Protein AF-C5LQ11-F1 (afdb_monomer_lite)

pLDDT: mean 76.06, std 14.09, range [38.78, 96.0]

Sequence (181 aa):
MYEGEVDLGYGNRLELDELEIDKQKWMEPVTEEEDVARQEDETFEGRRFDFEGKERYGSDGEGKYDPVLYHHGEEPGKPGYTVQELLVLSDSNNAGQRQLAIRTLGNIIANDADVSGLWIRHRQVHVRFAVSVSHANINVRHAAIASLEQLLVRFPGFSKDLADIPEFLISLENVVKQEMV

Secondary structure (DSSP, 8-state):
--PPEEE-STT-EEE--HHHHHHHHTTSPPPHHHHHHS----SGGG-EE-TTS-EE-SS-SSS---GGGB-SSS-TTSBSEEHHHHHHHTT-S-HHHHHHHHHHHHHHHHH-HHHHHHHTT-HHHHHHHHHHHT-SSHHHHHHHHHHHHHHHHH-TTHHHHHHT-HHHHHHHHHHHHHHT-

Structure (mmCIF, N/CA/C/O backbone):
data_AF-C5LQ11-F1
#
_entry.id   AF-C5LQ11-F1
#
loop_
_atom_site.group_PDB
_atom_site.id
_atom_site.type_symbol
_atom_site.label_atom_id
_atom_site.label_alt_id
_atom_site.label_comp_id
_atom_site.label_asym_id
_atom_site.label_entity_id
_atom_site.label_seq_id
_atom_site.pdbx_PDB_ins_code
_atom_site.Cartn_x
_atom_site.Cartn_y
_atom_site.Cartn_z
_atom_site.occupancy
_atom_site.B_iso_or_equiv
_atom_site.auth_seq_id
_atom_site.auth_comp_id
_atom_site.auth_asym_id
_atom_site.auth_atom_id
_atom_site.pdbx_PDB_model_num
ATOM 1 N N . MET A 1 1 ? -20.324 -38.128 10.244 1.00 38.78 1 MET A N 1
ATOM 2 C CA . MET A 1 1 ? -20.510 -38.165 8.785 1.00 38.78 1 MET A CA 1
ATOM 3 C C . MET A 1 1 ? -21.714 -37.299 8.501 1.00 38.78 1 MET A C 1
ATOM 5 O O . MET A 1 1 ? -22.800 -37.660 8.936 1.00 38.78 1 MET A O 1
ATOM 9 N N . TYR A 1 2 ? -21.488 -36.104 7.964 1.00 39.25 2 TYR A N 1
ATOM 10 C CA . TYR A 1 2 ? -22.554 -35.183 7.574 1.00 39.25 2 TYR A CA 1
ATOM 11 C C . TYR A 1 2 ? -22.690 -35.289 6.056 1.00 39.25 2 TYR A C 1
ATOM 13 O O . TYR A 1 2 ? -21.818 -34.825 5.334 1.00 39.25 2 TYR A O 1
ATOM 21 N N . GLU A 1 3 ? -23.745 -35.956 5.595 1.00 44.06 3 GLU A N 1
ATOM 22 C CA . GLU A 1 3 ? -24.108 -36.034 4.179 1.00 44.06 3 GLU A CA 1
ATOM 23 C C . GLU A 1 3 ? -25.141 -34.937 3.900 1.00 44.06 3 GLU A C 1
ATOM 25 O O . GLU A 1 3 ? -26.212 -34.914 4.510 1.00 44.06 3 GLU A O 1
ATOM 30 N N . GLY A 1 4 ? -24.795 -33.988 3.030 1.00 53.44 4 GLY A N 1
ATOM 31 C CA . GLY A 1 4 ? -25.729 -33.003 2.491 1.00 53.44 4 GLY A CA 1
ATOM 32 C C . GLY A 1 4 ? -26.230 -33.475 1.129 1.00 53.44 4 GLY A C 1
ATOM 33 O O . GLY A 1 4 ? -25.434 -33.644 0.209 1.00 53.44 4 GLY A O 1
ATOM 34 N N . GLU A 1 5 ? -27.537 -33.700 0.995 1.00 54.00 5 GLU A N 1
ATOM 35 C CA . GLU A 1 5 ? -28.168 -34.072 -0.275 1.00 54.00 5 GLU A CA 1
ATOM 36 C C . GLU A 1 5 ? -28.761 -32.841 -0.959 1.00 54.00 5 GLU A C 1
ATOM 38 O O . GLU A 1 5 ? -29.551 -32.113 -0.356 1.00 54.00 5 GLU A O 1
ATOM 43 N N . VAL A 1 6 ? -28.439 -32.643 -2.240 1.00 57.16 6 VAL A N 1
ATOM 44 C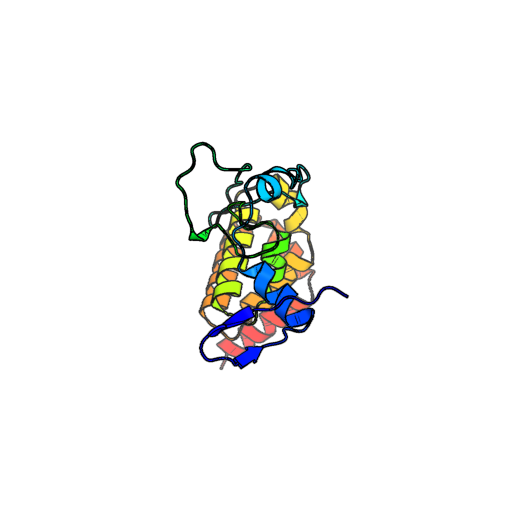 CA . VAL A 1 6 ? -29.081 -31.617 -3.073 1.00 57.16 6 VAL A CA 1
ATOM 45 C C . VAL A 1 6 ? -29.875 -32.311 -4.175 1.00 57.16 6 VAL A C 1
ATOM 47 O O . VAL A 1 6 ? -29.315 -33.022 -5.012 1.00 57.16 6 VAL A O 1
ATOM 50 N N . ASP A 1 7 ? -31.197 -32.128 -4.161 1.00 55.34 7 ASP A N 1
ATOM 51 C CA . ASP A 1 7 ? -32.082 -32.609 -5.224 1.00 55.34 7 ASP A CA 1
ATOM 52 C C . ASP A 1 7 ? -32.029 -31.640 -6.410 1.00 55.34 7 ASP A C 1
ATOM 54 O O . ASP A 1 7 ? -32.491 -30.501 -6.333 1.00 55.34 7 ASP A O 1
ATOM 58 N N . LEU A 1 8 ? -31.445 -32.099 -7.515 1.00 57.53 8 LEU A N 1
ATOM 59 C CA . LEU A 1 8 ? -31.312 -31.321 -8.747 1.00 57.53 8 LEU A CA 1
ATOM 60 C C . LEU A 1 8 ? -32.535 -31.458 -9.669 1.00 57.53 8 LEU A C 1
ATOM 62 O O . LEU A 1 8 ? -32.556 -30.886 -10.762 1.00 57.53 8 LEU A O 1
ATOM 66 N N . GLY A 1 9 ? -33.558 -32.208 -9.245 1.00 53.16 9 GLY A N 1
ATOM 67 C CA . GLY A 1 9 ? -34.690 -32.581 -10.080 1.00 53.16 9 GLY A CA 1
ATOM 68 C C . GLY A 1 9 ? -34.323 -33.626 -11.142 1.00 53.16 9 GLY A C 1
ATOM 69 O O . GLY A 1 9 ? -33.163 -33.847 -11.483 1.00 53.16 9 GLY A O 1
ATOM 70 N N . TYR A 1 10 ? -35.346 -34.295 -11.685 1.00 51.62 10 TYR A N 1
ATOM 71 C CA . TYR A 1 10 ? -35.231 -35.402 -12.657 1.00 51.62 10 TYR A CA 1
ATOM 72 C C . TYR A 1 10 ? -34.575 -36.693 -12.132 1.00 51.62 10 TYR A C 1
ATOM 74 O O . TYR A 1 10 ? -34.072 -37.493 -12.919 1.00 51.62 10 TYR A O 1
ATOM 82 N N . GLY A 1 11 ? -34.614 -36.942 -10.819 1.00 56.03 11 GLY A N 1
ATOM 83 C CA . GLY A 1 11 ? -34.200 -38.226 -10.236 1.00 56.03 11 GLY A CA 1
ATOM 84 C C . GLY A 1 11 ? -32.689 -38.477 -10.222 1.00 56.03 11 GLY A C 1
ATOM 85 O O . GLY A 1 11 ? -32.274 -39.598 -9.940 1.00 56.03 11 GLY A O 1
ATOM 86 N N . ASN A 1 12 ? -31.874 -37.456 -10.501 1.00 49.75 12 ASN A N 1
ATOM 87 C CA . ASN A 1 12 ? -30.428 -37.503 -10.312 1.00 49.75 12 ASN A CA 1
ATOM 88 C C . ASN A 1 12 ? -30.060 -36.823 -8.993 1.00 49.75 12 ASN A C 1
ATOM 90 O O . ASN A 1 12 ? -30.407 -35.665 -8.766 1.00 49.75 12 ASN A O 1
ATOM 94 N N . ARG A 1 13 ? -29.340 -37.555 -8.140 1.00 55.88 13 ARG A N 1
ATOM 95 C CA . ARG A 1 13 ? -28.861 -37.089 -6.838 1.00 55.88 13 ARG A CA 1
ATOM 96 C C . ARG A 1 13 ? -27.355 -36.872 -6.921 1.00 55.88 13 ARG A C 1
ATOM 98 O O . ARG A 1 13 ? -26.643 -37.777 -7.354 1.00 55.88 13 ARG A O 1
ATOM 105 N N . LEU A 1 14 ? -26.891 -35.682 -6.549 1.00 62.84 14 LEU A N 1
ATOM 106 C CA . LEU A 1 14 ? -25.467 -35.393 -6.411 1.00 62.84 14 LEU A CA 1
ATOM 107 C C . LEU A 1 14 ? -25.109 -35.511 -4.928 1.00 62.84 14 LEU A C 1
ATOM 109 O O . LEU A 1 14 ? -25.656 -34.789 -4.096 1.00 62.84 14 LEU A O 1
ATOM 113 N N . GLU A 1 15 ? -24.235 -36.459 -4.608 1.00 69.75 15 GLU A N 1
ATOM 114 C CA . GLU A 1 15 ? -23.596 -36.530 -3.297 1.00 69.75 15 GLU A CA 1
ATOM 115 C C . GLU A 1 15 ? -22.443 -35.530 -3.298 1.00 69.75 15 GLU A C 1
ATOM 117 O O . GLU A 1 15 ? -21.497 -35.672 -4.073 1.00 69.75 15 GLU A O 1
ATOM 122 N N . LEU A 1 16 ? -22.565 -34.492 -2.473 1.00 69.88 16 LEU A N 1
ATOM 123 C CA . LEU A 1 16 ? -21.507 -33.511 -2.280 1.00 69.88 16 LEU A CA 1
ATOM 124 C C . LEU A 1 16 ? -20.529 -34.052 -1.243 1.00 69.88 16 LEU A C 1
ATOM 126 O O . LEU A 1 16 ? -20.938 -34.492 -0.166 1.00 69.88 16 LEU A O 1
ATOM 130 N N . ASP A 1 17 ? -19.238 -34.000 -1.553 1.00 78.94 17 ASP A N 1
ATOM 131 C CA . ASP A 1 17 ? -18.215 -34.287 -0.554 1.00 78.94 17 ASP A CA 1
ATOM 132 C C . ASP A 1 17 ? -18.084 -33.129 0.456 1.00 78.94 17 ASP A C 1
ATOM 134 O O . ASP A 1 17 ? -18.617 -32.032 0.266 1.00 78.94 17 ASP A O 1
ATOM 138 N N . GLU A 1 18 ? -17.374 -33.367 1.564 1.00 72.75 18 GLU A N 1
ATOM 139 C CA . GLU A 1 18 ? -17.183 -32.353 2.613 1.00 72.75 18 GLU A CA 1
ATOM 140 C C . GLU A 1 18 ? -16.563 -31.053 2.067 1.00 72.75 18 GLU A C 1
ATOM 142 O O . GLU A 1 18 ? -16.874 -29.972 2.558 1.00 72.75 18 GLU A O 1
ATOM 147 N N . LEU A 1 19 ? -15.740 -31.145 1.019 1.00 71.94 19 LEU A N 1
ATOM 148 C CA . LEU A 1 19 ? -15.079 -30.018 0.362 1.00 71.94 19 LEU A CA 1
ATOM 149 C C . LEU A 1 19 ? -16.062 -29.188 -0.477 1.00 71.94 19 LEU A C 1
ATOM 151 O O . LEU A 1 19 ? -15.960 -27.962 -0.509 1.00 71.94 19 LEU A O 1
ATOM 155 N N . GLU A 1 20 ? -17.005 -29.825 -1.168 1.00 72.44 20 GLU A N 1
ATOM 156 C CA . GLU A 1 20 ? -18.069 -29.153 -1.916 1.00 72.44 20 GLU A CA 1
ATOM 157 C C . GLU A 1 20 ? -19.114 -28.522 -0.997 1.00 72.44 20 GLU A C 1
ATOM 159 O O . GLU A 1 20 ? -19.574 -27.415 -1.279 1.00 72.44 20 GLU A O 1
ATOM 164 N N . ILE A 1 21 ? -19.423 -29.163 0.133 1.00 76.75 21 ILE A N 1
ATOM 165 C CA . ILE A 1 21 ? -20.283 -28.585 1.173 1.00 76.75 21 ILE A CA 1
ATOM 166 C C . ILE A 1 21 ? -19.629 -27.331 1.766 1.00 76.75 21 ILE A C 1
ATOM 168 O O . ILE A 1 21 ? -20.292 -26.307 1.930 1.00 76.75 21 ILE A O 1
ATOM 172 N N . ASP A 1 22 ? -18.325 -27.366 2.043 1.00 72.19 22 ASP A N 1
ATOM 173 C CA . ASP A 1 22 ? -17.620 -26.208 2.602 1.00 72.19 22 ASP A CA 1
ATOM 174 C C . ASP A 1 22 ? -17.547 -25.035 1.611 1.00 72.19 22 ASP A C 1
ATOM 176 O O . ASP A 1 22 ? -17.751 -23.881 1.987 1.00 72.19 22 ASP A O 1
ATOM 180 N N . LYS A 1 23 ? -17.375 -25.322 0.313 1.00 72.94 23 LYS A N 1
ATOM 181 C CA . LYS A 1 23 ? -17.482 -24.309 -0.752 1.00 72.94 23 LYS A CA 1
ATOM 182 C C . LYS A 1 23 ? -18.883 -23.701 -0.854 1.00 72.94 23 LYS A C 1
ATOM 184 O O . LYS A 1 23 ? -18.995 -22.534 -1.215 1.00 72.94 23 LYS A O 1
ATOM 189 N N . GLN A 1 24 ? -19.945 -24.463 -0.578 1.00 72.12 24 GLN A N 1
ATOM 190 C CA . GLN A 1 24 ? -21.312 -23.932 -0.603 1.00 72.12 24 GLN A CA 1
ATOM 191 C C . GLN A 1 24 ? -21.592 -22.987 0.559 1.00 72.12 24 GLN A C 1
ATOM 193 O O . GLN A 1 24 ? -22.219 -21.954 0.340 1.00 72.12 24 GLN A O 1
ATOM 198 N N . LYS A 1 25 ? -21.064 -23.278 1.751 1.00 68.62 25 LYS A N 1
ATOM 199 C CA . LYS A 1 25 ? -21.181 -22.376 2.907 1.00 68.62 25 LYS A CA 1
ATOM 200 C C . LYS A 1 25 ? -20.596 -20.991 2.631 1.00 68.62 25 LYS A C 1
ATOM 202 O O . LYS A 1 25 ? -21.105 -20.001 3.133 1.00 68.62 25 LYS A O 1
ATOM 207 N N . TRP A 1 26 ? -19.576 -20.891 1.775 1.00 64.06 26 TRP A N 1
ATOM 208 C CA . TRP A 1 26 ? -19.007 -19.602 1.356 1.00 64.06 26 TRP A CA 1
ATOM 209 C C . TRP A 1 26 ? -19.958 -18.747 0.503 1.00 64.06 26 TRP A C 1
ATOM 211 O O . TRP A 1 26 ? -19.700 -17.561 0.311 1.00 64.06 26 TRP A O 1
ATOM 221 N N . MET A 1 27 ? -21.026 -19.335 -0.044 1.00 66.75 27 MET A N 1
ATOM 222 C CA . MET A 1 27 ? -22.058 -18.614 -0.795 1.00 66.75 27 MET A CA 1
ATOM 223 C C . MET A 1 27 ? -23.236 -18.176 0.082 1.00 66.75 27 MET A C 1
ATOM 225 O O . MET A 1 27 ? -24.118 -17.469 -0.409 1.00 66.75 27 MET A O 1
ATOM 229 N N . GLU A 1 28 ? -23.286 -18.603 1.346 1.00 73.38 28 GLU A N 1
ATOM 230 C CA . GLU A 1 28 ? -24.336 -18.190 2.271 1.00 73.38 28 GLU A CA 1
ATOM 231 C C . GLU A 1 28 ? -24.123 -16.723 2.682 1.00 73.38 28 GLU A C 1
ATOM 233 O O . GLU A 1 28 ? -22.983 -16.280 2.861 1.00 73.38 28 GLU A O 1
ATOM 238 N N . PRO A 1 29 ? -25.199 -15.923 2.783 1.00 62.16 29 PRO A N 1
ATOM 239 C CA . PRO A 1 29 ? -25.084 -14.561 3.274 1.00 62.16 29 PRO A CA 1
ATOM 240 C C . PRO A 1 29 ? -24.596 -14.592 4.723 1.00 62.16 29 PRO A C 1
ATOM 242 O O . PRO A 1 29 ? -25.134 -15.338 5.539 1.00 62.16 29 PRO A O 1
ATOM 245 N N . VAL A 1 30 ? -23.604 -13.758 5.038 1.00 63.84 30 VAL A N 1
ATOM 246 C CA . VAL A 1 30 ? -23.129 -13.585 6.416 1.0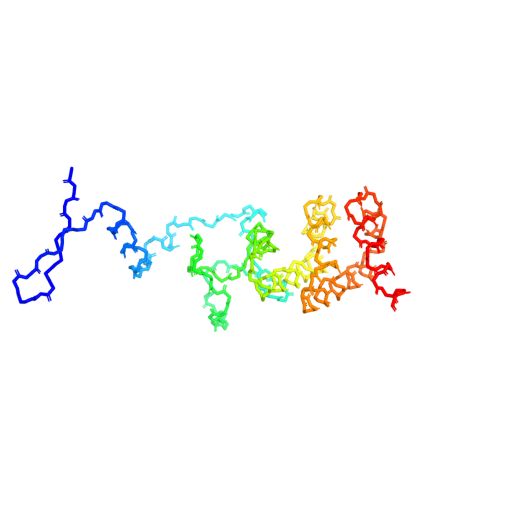0 63.84 30 VAL A CA 1
ATOM 247 C C . VAL A 1 30 ? -24.303 -13.154 7.285 1.00 63.84 30 VAL A C 1
ATOM 249 O O . VAL A 1 30 ? -25.023 -12.211 6.941 1.00 63.84 30 VAL A O 1
ATOM 252 N N . THR A 1 31 ? -24.526 -13.866 8.385 1.00 69.62 31 THR A N 1
ATOM 253 C CA . THR A 1 31 ? -25.607 -13.530 9.312 1.00 69.62 31 THR A CA 1
ATOM 254 C C . THR A 1 31 ? -25.247 -12.284 10.122 1.00 69.62 31 THR A C 1
ATOM 256 O O . THR A 1 31 ? -24.081 -12.043 10.430 1.00 69.62 31 THR A O 1
ATOM 259 N N . GLU A 1 32 ? -26.251 -11.492 10.516 1.00 59.22 32 GLU A N 1
ATOM 260 C CA . GLU A 1 32 ? -26.039 -10.327 11.393 1.00 59.22 32 GLU A CA 1
ATOM 261 C C . GLU A 1 32 ? -25.355 -10.737 12.712 1.00 59.22 32 GLU A C 1
ATOM 263 O O . GLU A 1 32 ? -24.551 -9.993 13.260 1.00 59.22 32 GLU A O 1
ATOM 268 N N . GLU A 1 33 ? -25.607 -11.953 13.200 1.00 57.53 33 GLU A N 1
ATOM 269 C CA . GLU A 1 33 ? -24.979 -12.499 14.406 1.00 57.53 33 GLU A CA 1
ATOM 270 C C . GLU A 1 33 ? -23.483 -12.790 14.205 1.00 57.53 33 GLU A C 1
ATOM 272 O O . GLU A 1 33 ? -22.685 -12.482 15.087 1.00 57.53 33 GLU A O 1
ATOM 277 N N . GLU A 1 34 ? -23.078 -13.324 13.048 1.00 55.88 34 GLU A N 1
ATOM 278 C CA . GLU A 1 34 ? -21.667 -13.552 12.698 1.00 55.88 34 GLU A CA 1
ATOM 279 C C . GLU A 1 34 ? -20.903 -12.249 12.449 1.00 55.88 34 GLU A C 1
ATOM 281 O O . GLU A 1 34 ? -19.706 -12.168 12.739 1.00 55.88 34 GLU A O 1
ATOM 286 N N . ASP A 1 35 ? -21.584 -11.229 11.930 1.00 56.97 35 ASP A N 1
ATOM 287 C CA . ASP A 1 35 ? -20.988 -9.922 11.659 1.00 56.97 35 ASP A CA 1
ATOM 288 C C . ASP A 1 35 ? -20.767 -9.126 12.956 1.00 56.97 35 ASP A C 1
ATOM 290 O O . ASP A 1 35 ? -19.713 -8.522 13.157 1.00 56.97 35 ASP A O 1
ATOM 294 N N . VAL A 1 36 ? -21.723 -9.205 13.890 1.00 52.66 36 VAL A N 1
ATOM 295 C CA . VAL A 1 36 ? -21.674 -8.529 15.198 1.00 52.66 36 VAL A CA 1
ATOM 296 C C . VAL A 1 36 ? -20.802 -9.292 16.212 1.00 52.66 36 VAL A C 1
ATOM 298 O O . VAL A 1 36 ? -20.214 -8.678 17.103 1.00 52.66 36 VAL A O 1
ATOM 301 N N . ALA A 1 37 ? -20.675 -10.621 16.096 1.00 47.44 37 ALA A N 1
ATOM 302 C CA . ALA A 1 37 ? -19.862 -11.436 17.008 1.00 47.44 37 ALA A CA 1
ATOM 303 C C . ALA A 1 37 ? -18.344 -11.322 16.776 1.00 47.44 37 ALA A C 1
ATOM 305 O O . ALA A 1 37 ? -17.568 -11.651 17.680 1.00 47.44 37 ALA A O 1
ATOM 306 N N . ARG A 1 38 ? -17.891 -10.845 15.606 1.00 54.38 38 ARG A N 1
ATOM 307 C CA . ARG A 1 38 ? -16.473 -10.525 15.379 1.00 54.38 38 ARG A CA 1
ATOM 308 C C . ARG A 1 38 ? -16.124 -9.226 16.104 1.00 54.38 38 ARG A C 1
ATOM 310 O O . ARG A 1 38 ? -16.230 -8.149 15.515 1.00 54.38 38 ARG A O 1
ATOM 317 N N . GLN A 1 39 ? -15.715 -9.353 17.374 1.00 50.56 39 GLN A N 1
ATOM 318 C CA . GLN A 1 39 ? -15.213 -8.247 18.200 1.00 50.56 39 GLN A CA 1
ATOM 319 C C . GLN A 1 39 ? -14.333 -7.308 17.373 1.00 50.56 39 GLN A C 1
ATOM 321 O O . GLN A 1 39 ? -13.499 -7.760 16.586 1.00 50.56 39 GLN A O 1
ATOM 326 N N . GLU A 1 40 ? -14.540 -6.003 17.542 1.00 54.91 40 GLU A N 1
ATOM 327 C CA . GLU A 1 40 ? -13.612 -5.011 17.020 1.00 54.91 40 GLU A CA 1
ATOM 328 C C . GLU A 1 40 ? -12.237 -5.315 17.608 1.00 54.91 40 GLU A C 1
ATOM 330 O O . GLU A 1 40 ? -12.044 -5.297 18.825 1.00 54.91 40 GLU A O 1
ATOM 335 N N . ASP A 1 41 ? -11.292 -5.663 16.739 1.00 59.78 41 ASP A N 1
ATOM 336 C CA . ASP A 1 41 ? -9.900 -5.686 17.130 1.00 59.78 41 ASP A CA 1
ATOM 337 C C . ASP A 1 41 ? -9.467 -4.225 17.295 1.00 59.78 41 ASP A C 1
ATOM 339 O O . ASP A 1 41 ? -9.060 -3.558 16.347 1.00 59.78 41 ASP A O 1
ATOM 343 N N . GLU A 1 42 ? -9.630 -3.706 18.515 1.00 61.91 42 GLU A N 1
ATOM 344 C CA . GLU A 1 42 ? -9.224 -2.350 18.903 1.00 61.91 42 GLU A CA 1
ATOM 345 C C . GLU A 1 42 ? -7.694 -2.174 18.885 1.00 61.91 42 GLU A C 1
ATOM 347 O O . GLU A 1 42 ? -7.177 -1.095 19.195 1.00 61.91 42 GLU A O 1
ATOM 352 N N . THR A 1 43 ? -6.933 -3.225 18.560 1.00 70.38 43 THR A N 1
ATOM 353 C CA . THR A 1 43 ? -5.497 -3.089 18.373 1.00 70.38 43 THR A CA 1
ATOM 354 C C . THR A 1 43 ? -5.185 -2.295 17.112 1.00 70.38 43 THR A C 1
ATOM 356 O O . THR A 1 43 ? -5.971 -2.159 16.175 1.00 70.38 43 THR A O 1
ATOM 359 N N . PHE A 1 44 ? -3.958 -1.785 17.068 1.00 71.06 44 PHE A N 1
ATOM 360 C CA . PHE A 1 44 ? -3.434 -1.102 15.896 1.00 71.06 44 PHE A CA 1
ATOM 361 C C . PHE A 1 44 ? -3.561 -1.954 14.609 1.00 71.06 44 PHE A C 1
ATOM 363 O O . PHE A 1 44 ? -3.765 -1.400 13.530 1.00 71.06 44 PHE A O 1
ATOM 370 N N . GLU A 1 45 ? -3.435 -3.282 14.707 1.00 74.38 45 GLU A N 1
ATOM 371 C CA . GLU A 1 45 ? -3.471 -4.207 13.564 1.00 74.38 45 GLU A CA 1
ATOM 372 C C . GLU A 1 45 ? -4.885 -4.378 12.988 1.00 74.38 45 GLU A C 1
ATOM 374 O O . GLU A 1 45 ? -5.027 -4.604 11.784 1.00 74.38 45 GLU A O 1
ATOM 379 N N . GLY A 1 46 ? -5.914 -4.182 13.817 1.00 79.81 46 GLY A N 1
ATOM 380 C CA . GLY A 1 46 ? -7.323 -4.220 13.430 1.00 79.81 46 GLY A CA 1
ATOM 381 C C . GLY A 1 46 ? -7.858 -2.926 12.811 1.00 79.81 46 GLY A C 1
ATOM 382 O O . GLY A 1 46 ? -8.976 -2.914 12.292 1.00 79.81 46 GLY A O 1
ATOM 383 N N . ARG A 1 47 ? -7.075 -1.834 12.808 1.00 86.19 47 ARG A N 1
ATOM 384 C CA . ARG A 1 47 ? -7.486 -0.548 12.215 1.00 86.19 47 ARG A CA 1
ATOM 385 C C . ARG A 1 47 ? -7.706 -0.698 10.709 1.00 86.19 47 ARG A C 1
ATOM 387 O O . ARG A 1 47 ? -6.808 -1.123 9.975 1.00 86.19 47 ARG A O 1
ATOM 394 N N . ARG A 1 48 ? -8.890 -0.300 10.239 1.00 87.62 48 ARG A N 1
ATOM 395 C CA . ARG A 1 48 ? -9.291 -0.362 8.826 1.00 87.62 48 ARG A CA 1
ATOM 396 C C . ARG A 1 48 ? -9.247 1.016 8.189 1.00 87.62 48 ARG A C 1
ATOM 398 O O . ARG A 1 48 ? -9.617 2.010 8.807 1.00 87.62 48 ARG A O 1
ATOM 405 N N . PHE A 1 49 ? -8.820 1.076 6.934 1.00 89.75 49 PHE A N 1
ATOM 406 C CA . PHE A 1 49 ? -8.649 2.326 6.199 1.00 89.75 49 PHE A CA 1
ATOM 407 C C . PHE A 1 49 ? -9.349 2.274 4.844 1.00 89.75 49 PHE A C 1
ATOM 409 O O . PHE A 1 49 ? -9.393 1.231 4.185 1.00 89.75 49 PHE A O 1
ATOM 416 N N . ASP A 1 50 ? -9.879 3.413 4.407 1.00 91.50 50 ASP A N 1
ATOM 417 C CA . ASP A 1 50 ? -10.341 3.579 3.033 1.00 91.50 50 ASP A CA 1
ATOM 418 C C . ASP A 1 50 ? -9.177 3.792 2.051 1.00 91.50 50 ASP A C 1
ATOM 420 O O . ASP A 1 50 ? -8.001 3.867 2.418 1.00 91.50 50 ASP A O 1
ATOM 424 N N . PHE A 1 51 ? -9.500 3.906 0.762 1.00 91.81 51 PHE A N 1
ATOM 425 C CA . PHE A 1 51 ? -8.490 4.068 -0.281 1.00 91.81 51 PHE A CA 1
ATOM 426 C C . PHE A 1 51 ? -7.695 5.372 -0.204 1.00 91.81 51 PHE A C 1
ATOM 428 O O . PHE A 1 51 ? -6.596 5.437 -0.758 1.00 91.81 51 PHE A O 1
ATOM 435 N N . GLU A 1 52 ? -8.229 6.389 0.468 1.00 91.56 52 GLU A N 1
ATOM 436 C CA . GLU A 1 52 ? -7.577 7.679 0.685 1.00 91.56 52 GLU A CA 1
ATOM 437 C C . GLU A 1 52 ? -6.757 7.680 1.988 1.00 91.56 52 GLU A C 1
ATOM 439 O O . GLU A 1 52 ? -6.160 8.690 2.360 1.00 91.56 52 GLU A O 1
ATOM 444 N N . GLY A 1 53 ? -6.653 6.524 2.652 1.00 89.81 53 GLY A N 1
ATOM 445 C CA . GLY A 1 53 ? -5.852 6.324 3.851 1.00 89.81 53 GLY A CA 1
ATOM 446 C C . GLY A 1 53 ? -6.492 6.890 5.110 1.00 89.81 53 GLY A C 1
ATOM 447 O O . GLY A 1 53 ? -5.785 7.156 6.080 1.00 89.81 53 GLY A O 1
ATOM 448 N N . LYS A 1 54 ? -7.811 7.105 5.101 1.00 89.62 54 LYS A N 1
ATOM 449 C CA . LYS A 1 54 ? -8.557 7.554 6.272 1.00 89.62 54 LYS A CA 1
ATOM 450 C C . LYS A 1 54 ? -9.104 6.352 7.034 1.00 89.62 54 LYS A C 1
ATOM 452 O O . LYS A 1 54 ? -9.696 5.453 6.442 1.00 89.62 54 LYS A O 1
ATOM 457 N N . GLU A 1 55 ? -8.929 6.367 8.351 1.00 87.56 55 GLU A N 1
ATOM 458 C CA . GLU A 1 55 ? -9.460 5.330 9.233 1.00 87.56 55 GLU A CA 1
ATOM 459 C C . GLU A 1 55 ? -10.995 5.252 9.164 1.00 87.56 55 GLU A C 1
ATOM 461 O O . GLU A 1 55 ? -11.702 6.268 9.101 1.00 87.56 55 GLU A O 1
ATOM 466 N N . ARG A 1 56 ? -11.503 4.020 9.167 1.00 80.12 56 ARG A N 1
ATOM 467 C CA . ARG A 1 56 ? -12.919 3.666 9.234 1.00 80.12 56 ARG A CA 1
ATOM 468 C C . ARG A 1 56 ? -13.158 2.984 10.578 1.00 80.12 56 ARG A C 1
ATOM 470 O O . ARG A 1 56 ? -12.477 2.021 10.913 1.00 80.12 56 ARG A O 1
ATOM 477 N N . TYR A 1 57 ? -14.117 3.502 11.336 1.00 65.94 57 TYR A N 1
ATOM 478 C CA . TYR A 1 57 ? -14.590 2.872 12.568 1.00 65.94 57 TYR A CA 1
ATOM 479 C C . TYR A 1 57 ? -15.675 1.847 12.214 1.00 65.94 57 TYR A C 1
ATOM 481 O O . TYR A 1 57 ? -16.360 2.024 11.202 1.00 65.94 57 TYR A O 1
ATOM 489 N N . GLY A 1 58 ? -15.781 0.769 12.999 1.00 59.31 58 GLY A N 1
ATOM 490 C CA . GLY A 1 58 ? -16.674 -0.363 12.739 1.00 59.31 58 GLY A CA 1
ATOM 491 C C . GLY A 1 58 ? -18.126 0.038 12.466 1.00 59.31 58 GLY A C 1
ATOM 492 O O . GLY A 1 58 ? -18.570 1.106 12.887 1.00 59.31 58 GLY A O 1
ATOM 493 N N . SER A 1 59 ? -18.804 -0.812 11.675 1.00 53.28 59 SER A N 1
ATOM 494 C CA . SER A 1 59 ? -20.125 -0.633 11.044 1.00 53.28 59 SER A CA 1
ATOM 495 C C . SER A 1 59 ? -20.517 0.839 10.890 1.00 53.28 59 SER A C 1
ATOM 497 O O . SER A 1 59 ? -21.114 1.411 11.799 1.00 53.28 59 SER A O 1
ATOM 499 N N . ASP A 1 60 ? -20.167 1.462 9.760 1.00 51.66 60 ASP A N 1
ATOM 500 C CA . ASP A 1 60 ? -20.492 2.862 9.471 1.00 51.66 60 ASP A CA 1
ATOM 501 C C . ASP A 1 60 ? -21.985 3.152 9.709 1.00 51.66 60 ASP A C 1
ATOM 503 O O . ASP A 1 60 ? -22.814 3.014 8.810 1.00 51.66 60 ASP A O 1
ATOM 507 N N . GLY A 1 61 ? -22.328 3.608 10.914 1.00 49.31 61 GLY A N 1
ATOM 508 C CA . GLY A 1 61 ? -23.702 3.927 11.287 1.00 49.31 61 GLY A CA 1
ATOM 509 C C . GLY A 1 61 ? -24.263 5.112 10.505 1.00 49.31 61 GLY A C 1
ATOM 510 O O . GLY A 1 61 ? -25.473 5.301 10.479 1.00 49.31 61 GLY A O 1
ATOM 511 N N . GLU A 1 62 ? -23.410 5.909 9.851 1.00 50.69 62 GLU A N 1
ATOM 512 C CA . GLU A 1 62 ? -23.808 7.125 9.125 1.00 50.69 62 GLU A CA 1
ATOM 513 C C . GLU A 1 62 ? -22.898 7.455 7.915 1.00 50.69 62 GLU A C 1
ATOM 515 O O . GLU A 1 62 ? -22.976 8.541 7.333 1.00 50.69 62 GLU A O 1
ATOM 520 N N . GLY A 1 63 ? -22.010 6.539 7.513 1.00 56.66 63 GLY A N 1
ATOM 521 C CA . GLY A 1 63 ? -21.115 6.727 6.366 1.00 56.66 63 GLY A CA 1
ATOM 522 C C . GLY A 1 63 ? -21.815 6.479 5.025 1.00 56.66 63 GLY A C 1
ATOM 523 O O . GLY A 1 63 ? -22.737 5.672 4.929 1.00 56.66 63 GLY A O 1
ATOM 524 N N . LYS A 1 64 ? -21.367 7.140 3.944 1.00 56.97 64 LYS A N 1
ATOM 525 C CA . LYS A 1 64 ? -21.780 6.745 2.586 1.00 56.97 64 LYS A CA 1
ATOM 526 C C . LYS A 1 64 ? -21.332 5.303 2.357 1.00 56.97 64 LYS A C 1
ATOM 528 O O . LYS A 1 64 ? -20.133 5.047 2.328 1.00 56.97 64 LYS A O 1
ATOM 533 N N . TYR A 1 65 ? -22.291 4.397 2.186 1.00 65.56 65 TYR A N 1
ATOM 534 C CA . TYR A 1 65 ? -22.030 3.027 1.768 1.00 65.56 65 TYR A CA 1
ATOM 535 C C . TYR A 1 65 ? -21.247 3.042 0.450 1.00 65.56 65 TYR A C 1
ATOM 537 O O . TYR A 1 65 ? -21.775 3.453 -0.587 1.00 65.56 65 TYR A O 1
ATOM 545 N N . ASP A 1 66 ? -19.978 2.645 0.512 1.00 69.31 66 ASP A N 1
ATOM 546 C CA . ASP A 1 66 ? -19.128 2.453 -0.656 1.00 69.31 66 ASP A CA 1
ATOM 547 C C . ASP A 1 66 ? -18.881 0.949 -0.822 1.00 69.31 66 ASP A C 1
ATOM 549 O O . ASP A 1 66 ? -18.048 0.391 -0.105 1.00 69.31 66 ASP A O 1
ATOM 553 N N . PRO A 1 67 ? -19.596 0.271 -1.738 1.00 70.88 67 PRO A N 1
ATOM 554 C CA . PRO A 1 67 ? -19.490 -1.175 -1.913 1.00 70.88 67 PRO A CA 1
ATOM 555 C C . PRO A 1 67 ? -18.084 -1.623 -2.327 1.00 70.88 67 PRO A C 1
ATOM 557 O O . PRO A 1 67 ? -17.757 -2.794 -2.184 1.00 70.88 67 PRO A O 1
ATOM 560 N N . VAL A 1 68 ? -17.239 -0.714 -2.827 1.00 75.69 68 VAL A N 1
ATOM 561 C CA . VAL A 1 68 ? -15.871 -1.033 -3.255 1.00 75.69 68 VAL A CA 1
ATOM 562 C C . VAL A 1 68 ? -14.933 -1.210 -2.055 1.00 75.69 68 VAL A C 1
ATOM 564 O O . VAL A 1 68 ? -13.895 -1.854 -2.182 1.00 75.69 68 VAL A O 1
ATOM 567 N N . LEU A 1 69 ? -15.293 -0.668 -0.887 1.00 74.69 69 LEU A N 1
ATOM 568 C CA . LEU A 1 69 ? -14.526 -0.827 0.350 1.00 74.69 69 LEU A CA 1
ATOM 569 C C . LEU A 1 69 ? -14.812 -2.144 1.076 1.00 74.69 69 LEU A C 1
ATOM 571 O O . LEU A 1 69 ? -14.054 -2.500 1.972 1.00 74.69 69 LEU A O 1
ATOM 575 N N . TYR A 1 70 ? -15.875 -2.858 0.711 1.00 74.06 70 TYR A N 1
ATOM 576 C CA . TYR A 1 70 ? -16.213 -4.144 1.311 1.00 74.06 70 TYR A CA 1
ATOM 577 C C . TYR A 1 70 ? -15.546 -5.259 0.505 1.00 74.06 70 TYR A C 1
ATOM 579 O O . TYR A 1 70 ? -15.807 -5.434 -0.687 1.00 74.06 70 TYR A O 1
ATOM 587 N N . HIS A 1 71 ? -14.645 -6.003 1.145 1.00 68.06 71 HIS A N 1
ATOM 588 C CA . HIS A 1 71 ? -13.923 -7.107 0.518 1.00 68.06 71 HIS A CA 1
ATOM 589 C C . HIS A 1 71 ? -14.548 -8.455 0.885 1.00 68.06 71 HIS A C 1
ATOM 591 O O . HIS A 1 71 ? -14.959 -8.665 2.012 1.00 68.06 71 HIS A O 1
ATOM 597 N N . HIS A 1 72 ? -14.528 -9.442 -0.011 1.00 61.69 72 HIS A N 1
ATOM 598 C CA . HIS A 1 72 ? -14.964 -10.818 0.300 1.00 61.69 72 HIS A CA 1
ATOM 599 C C . HIS A 1 72 ? -13.901 -11.623 1.085 1.00 61.69 72 HIS A C 1
ATOM 601 O O . HIS A 1 72 ? -13.617 -12.770 0.759 1.00 61.69 72 HIS A O 1
ATOM 607 N N . GLY A 1 73 ? -13.233 -10.975 2.044 1.00 61.44 73 GLY A N 1
ATOM 608 C CA . GLY A 1 73 ? -12.127 -11.543 2.830 1.00 61.44 73 GLY A CA 1
ATOM 609 C C . GLY A 1 73 ? -12.591 -12.099 4.176 1.00 61.44 73 GLY A C 1
ATOM 610 O O . GLY A 1 73 ? -13.710 -12.583 4.287 1.00 61.44 73 GLY A O 1
ATOM 611 N N . GLU A 1 74 ? -11.744 -12.009 5.204 1.00 60.34 74 GLU A N 1
ATOM 612 C CA . GLU A 1 74 ? -12.046 -12.565 6.536 1.00 60.34 74 GLU A CA 1
ATOM 613 C C . GLU A 1 74 ? -13.159 -11.800 7.280 1.00 60.34 74 GLU A C 1
ATOM 615 O O . GLU A 1 74 ? -13.861 -12.385 8.105 1.00 60.34 74 GLU A O 1
ATOM 620 N N . GLU A 1 75 ? -13.377 -10.522 6.942 1.00 67.56 75 GLU A N 1
ATOM 621 C CA . GLU A 1 75 ? -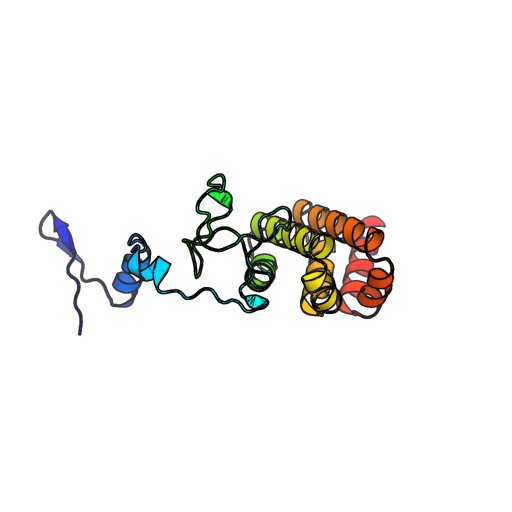14.409 -9.660 7.541 1.00 67.56 75 GLU A CA 1
ATOM 622 C C . GLU A 1 75 ? -15.225 -8.892 6.479 1.00 67.56 75 GLU A C 1
ATOM 624 O O . GLU A 1 75 ? -15.092 -7.677 6.339 1.00 67.56 75 GLU A O 1
ATOM 629 N N . PRO A 1 76 ? -16.085 -9.569 5.698 1.00 64.06 76 PRO A N 1
ATOM 630 C CA . PRO A 1 76 ? -16.749 -8.959 4.547 1.00 64.06 76 PRO A CA 1
ATOM 631 C C . PRO A 1 76 ? -17.818 -7.916 4.881 1.00 64.06 76 PRO A C 1
ATOM 633 O O . PRO A 1 76 ? -18.193 -7.143 4.002 1.00 64.06 76 PRO A O 1
ATOM 636 N N . GLY A 1 77 ? -18.291 -7.869 6.128 1.00 66.00 77 GLY A N 1
ATOM 637 C CA . GLY A 1 77 ? -19.215 -6.843 6.614 1.00 66.00 77 GLY A CA 1
ATOM 638 C C . GLY A 1 77 ? -18.538 -5.559 7.097 1.00 66.00 77 GLY A C 1
ATOM 639 O O . GLY A 1 77 ? -19.228 -4.613 7.475 1.00 66.00 77 GLY A O 1
ATOM 640 N N . LYS A 1 78 ? -17.198 -5.472 7.063 1.00 72.88 78 LYS A N 1
ATOM 641 C CA . LYS A 1 78 ? -16.461 -4.289 7.526 1.00 72.88 78 LYS A CA 1
ATOM 642 C C . LYS A 1 78 ? -15.836 -3.528 6.346 1.00 72.88 78 LYS A C 1
ATOM 644 O O . LYS A 1 78 ? -15.115 -4.123 5.546 1.00 72.88 78 LYS A O 1
ATOM 649 N N . PRO A 1 79 ? -16.087 -2.212 6.214 1.00 82.81 79 PRO A N 1
ATOM 650 C CA . PRO A 1 79 ? -15.512 -1.417 5.138 1.00 82.81 79 PRO A CA 1
ATOM 651 C C . PRO A 1 79 ? -14.035 -1.105 5.387 1.00 82.81 79 PRO A C 1
ATOM 653 O O . PRO A 1 79 ? -13.624 -0.766 6.497 1.00 82.81 79 PRO A O 1
ATOM 656 N N . GLY A 1 80 ? -13.263 -1.093 4.307 1.00 87.88 80 GLY A N 1
ATOM 657 C CA . GLY A 1 80 ? -11.856 -0.721 4.307 1.00 87.88 80 GLY A CA 1
ATOM 658 C C . GLY A 1 80 ? -10.936 -1.916 4.510 1.00 87.88 80 GLY A C 1
ATOM 659 O O . GLY A 1 80 ? -11.377 -3.047 4.693 1.00 87.88 80 GLY A O 1
ATOM 660 N N . TYR A 1 81 ? -9.637 -1.642 4.465 1.00 89.69 81 TYR A N 1
ATOM 661 C CA . TYR A 1 81 ? -8.592 -2.655 4.556 1.00 89.69 81 TYR A CA 1
ATOM 662 C C . TYR A 1 81 ? -7.669 -2.372 5.735 1.00 89.69 81 TYR A C 1
ATOM 664 O O . TYR A 1 81 ? -7.326 -1.214 5.992 1.00 89.69 81 TYR A O 1
ATOM 672 N N . THR A 1 82 ? -7.218 -3.418 6.417 1.00 89.31 82 THR A N 1
ATOM 673 C CA . THR A 1 82 ? -6.117 -3.310 7.379 1.00 89.31 82 THR A CA 1
ATOM 674 C C . THR A 1 82 ? -4.779 -3.174 6.651 1.00 89.31 82 THR A C 1
ATOM 676 O O . THR A 1 82 ? -4.626 -3.554 5.484 1.00 89.31 82 THR A O 1
ATOM 679 N N . VAL A 1 83 ? -3.754 -2.662 7.340 1.00 88.56 83 VAL A N 1
ATOM 680 C CA . VAL A 1 83 ? -2.390 -2.599 6.777 1.00 88.56 83 VAL A CA 1
ATOM 681 C C . VAL A 1 83 ? -1.891 -3.999 6.393 1.00 88.56 83 VAL A C 1
ATOM 683 O O . VAL A 1 83 ? -1.252 -4.164 5.352 1.00 88.56 83 VAL A O 1
ATOM 686 N N . GLN A 1 84 ? -2.228 -5.018 7.187 1.00 87.12 84 GLN A N 1
ATOM 687 C CA . GLN A 1 84 ? -1.833 -6.401 6.933 1.00 87.12 84 GLN A CA 1
ATOM 688 C C . GLN A 1 84 ? -2.516 -6.977 5.685 1.00 87.12 84 GLN A C 1
ATOM 690 O O . GLN A 1 84 ? -1.844 -7.570 4.836 1.00 87.12 84 GLN A O 1
ATOM 695 N N . GLU A 1 85 ? -3.822 -6.751 5.522 1.00 89.38 85 GLU A N 1
ATOM 696 C CA . GLU A 1 85 ? -4.565 -7.145 4.318 1.00 89.38 85 GLU A CA 1
ATOM 697 C C . GLU A 1 85 ? -3.968 -6.492 3.068 1.00 89.38 85 GLU A C 1
ATOM 699 O O . GLU A 1 85 ? -3.770 -7.159 2.053 1.00 89.38 85 GLU A O 1
ATOM 704 N N . LEU A 1 86 ? -3.601 -5.209 3.142 1.00 91.94 86 LEU A N 1
ATOM 705 C CA . LEU A 1 86 ? -2.966 -4.505 2.028 1.00 91.94 86 LEU A CA 1
ATOM 706 C C . LEU A 1 86 ? -1.569 -5.053 1.709 1.00 91.94 86 LEU A C 1
ATOM 708 O O . LEU A 1 86 ? -1.204 -5.157 0.537 1.00 91.94 86 LEU A O 1
ATOM 712 N N . LEU A 1 87 ? -0.782 -5.446 2.712 1.00 90.12 87 LEU A N 1
ATOM 713 C CA . LEU A 1 87 ? 0.517 -6.086 2.483 1.00 90.12 87 LEU A CA 1
ATOM 714 C C . LEU A 1 87 ? 0.371 -7.436 1.776 1.00 90.12 87 LEU A C 1
ATOM 716 O O . LEU A 1 87 ? 1.165 -7.730 0.879 1.00 90.12 87 LEU A O 1
ATOM 720 N N . VAL A 1 88 ? -0.651 -8.222 2.116 1.00 90.56 88 VAL A N 1
ATOM 721 C CA . VAL A 1 88 ? -0.986 -9.464 1.400 1.00 90.56 88 VAL A CA 1
ATOM 722 C C . VAL A 1 88 ? -1.491 -9.157 -0.013 1.00 90.56 88 VAL A C 1
ATOM 724 O O . VAL A 1 88 ? -1.031 -9.758 -0.983 1.00 90.56 88 VAL A O 1
ATOM 727 N N . LEU A 1 89 ? -2.378 -8.173 -0.168 1.00 91.31 89 LEU A N 1
ATOM 728 C CA . LEU A 1 89 ? -2.954 -7.787 -1.459 1.00 91.31 89 LEU A CA 1
ATOM 729 C C . LEU A 1 89 ? -1.896 -7.236 -2.428 1.00 91.31 89 LEU A C 1
ATOM 731 O O . LEU A 1 89 ? -1.971 -7.470 -3.637 1.00 91.31 89 LEU A O 1
ATOM 735 N N . SER A 1 90 ? -0.860 -6.580 -1.897 1.00 92.19 90 SER A N 1
ATOM 736 C CA . SER A 1 90 ? 0.304 -6.130 -2.666 1.00 92.19 90 SER A CA 1
ATOM 737 C C . SER A 1 90 ? 1.085 -7.283 -3.315 1.00 92.19 90 SER A C 1
ATOM 739 O O . SER A 1 90 ? 1.845 -7.046 -4.257 1.00 92.19 90 SER A O 1
ATOM 741 N N . ASP A 1 91 ? 0.849 -8.525 -2.871 1.00 89.50 91 ASP A N 1
ATOM 742 C CA . ASP A 1 91 ? 1.405 -9.763 -3.419 1.00 89.50 91 ASP A CA 1
ATOM 743 C C . ASP A 1 91 ? 0.512 -10.502 -4.420 1.00 89.50 91 ASP A C 1
ATOM 745 O O . ASP A 1 91 ? 0.919 -11.527 -4.972 1.00 89.50 91 ASP A O 1
ATOM 749 N N . SER A 1 92 ? -0.670 -9.972 -4.728 1.00 90.38 92 SER A N 1
ATOM 750 C CA . SER A 1 92 ? -1.609 -10.620 -5.645 1.00 90.38 92 SER A CA 1
ATOM 751 C C . SER A 1 92 ? -1.062 -10.770 -7.069 1.00 90.38 92 SER A C 1
ATOM 753 O O . SER A 1 92 ? -0.450 -9.865 -7.622 1.00 90.38 92 SER A O 1
ATOM 755 N N . ASN A 1 93 ? -1.357 -11.870 -7.761 1.00 88.38 93 ASN A N 1
ATOM 756 C CA . ASN A 1 93 ? -1.055 -11.985 -9.198 1.00 88.38 93 ASN A CA 1
ATOM 757 C C . ASN A 1 93 ? -1.889 -11.029 -10.074 1.00 88.38 93 ASN A C 1
ATOM 759 O O . ASN A 1 93 ? -1.582 -10.835 -11.251 1.00 88.38 93 ASN A O 1
ATOM 763 N N . ASN A 1 94 ? -2.928 -10.406 -9.516 1.00 92.19 94 ASN A N 1
ATOM 764 C CA . ASN A 1 94 ? -3.713 -9.388 -10.193 1.00 92.19 94 ASN A CA 1
ATOM 765 C C . ASN A 1 94 ? -3.048 -8.007 -10.045 1.00 92.19 94 ASN A C 1
ATOM 767 O O . ASN A 1 94 ? -2.973 -7.440 -8.955 1.00 92.19 94 ASN A O 1
ATOM 771 N N . ALA A 1 95 ? -2.611 -7.429 -11.167 1.00 92.06 95 ALA A N 1
ATOM 772 C CA . ALA A 1 95 ? -1.952 -6.123 -11.180 1.00 92.06 95 ALA A CA 1
ATOM 773 C C . ALA A 1 95 ? -2.832 -4.981 -10.636 1.00 92.06 95 ALA A C 1
ATOM 775 O O . ALA A 1 95 ? -2.310 -4.072 -9.999 1.00 92.06 95 ALA A O 1
ATOM 776 N N . GLY A 1 96 ? -4.152 -5.031 -10.846 1.00 92.62 96 GLY A N 1
ATOM 777 C CA . GLY A 1 96 ? -5.085 -4.041 -10.301 1.00 92.62 96 GLY A CA 1
ATOM 778 C C . GLY A 1 96 ? -5.161 -4.101 -8.775 1.00 92.62 96 GLY A C 1
ATOM 779 O O . GLY A 1 96 ? -5.130 -3.064 -8.120 1.00 92.62 96 GLY A O 1
ATOM 780 N N . GLN A 1 97 ? -5.162 -5.309 -8.205 1.00 92.06 97 GLN A N 1
ATOM 781 C CA . GLN A 1 97 ? -5.114 -5.499 -6.752 1.00 92.06 97 GLN A CA 1
ATOM 782 C C . GLN A 1 97 ? -3.793 -4.999 -6.156 1.00 92.06 97 GLN A C 1
ATOM 784 O O . GLN A 1 97 ? -3.817 -4.282 -5.158 1.00 92.06 97 GLN A O 1
ATOM 789 N N . ARG A 1 98 ? -2.649 -5.276 -6.804 1.00 94.50 98 ARG A N 1
ATOM 790 C CA . ARG A 1 98 ? -1.356 -4.717 -6.369 1.00 94.50 98 ARG A CA 1
ATOM 791 C C . ARG A 1 98 ? -1.345 -3.194 -6.415 1.00 94.50 98 ARG A C 1
ATOM 793 O O . ARG A 1 98 ? -0.925 -2.554 -5.459 1.00 94.50 98 ARG A O 1
ATOM 800 N N . GLN A 1 99 ? -1.805 -2.617 -7.525 1.00 95.88 99 GLN A N 1
ATOM 801 C CA . GLN A 1 99 ? -1.870 -1.168 -7.706 1.00 95.88 99 GLN A CA 1
ATOM 802 C C . GLN A 1 99 ? -2.715 -0.515 -6.606 1.00 95.88 99 GLN A C 1
ATOM 804 O O . GLN A 1 99 ? -2.288 0.477 -6.017 1.00 95.88 99 GLN A O 1
ATOM 809 N N . LEU A 1 100 ? -3.897 -1.075 -6.329 1.00 94.50 100 LEU A N 1
ATOM 810 C CA . LEU A 1 100 ? -4.786 -0.607 -5.272 1.00 94.50 100 LEU A CA 1
ATOM 811 C C . LEU A 1 100 ? -4.089 -0.662 -3.912 1.00 94.50 100 LEU A C 1
ATOM 813 O O . LEU A 1 100 ? -4.006 0.355 -3.233 1.00 94.50 100 LEU A O 1
ATOM 817 N N . ALA A 1 101 ? -3.515 -1.819 -3.574 1.00 94.31 101 ALA A N 1
ATOM 818 C CA . ALA A 1 101 ? -2.843 -2.043 -2.303 1.00 94.31 101 ALA A CA 1
ATOM 819 C C . ALA A 1 101 ? -1.697 -1.054 -2.059 1.00 94.31 101 ALA A C 1
ATOM 821 O O . ALA A 1 101 ? -1.628 -0.429 -1.005 1.00 94.31 101 ALA A O 1
ATOM 822 N N . ILE A 1 102 ? -0.819 -0.878 -3.050 1.00 95.12 102 ILE A N 1
ATOM 823 C CA . ILE A 1 102 ? 0.341 0.014 -2.950 1.00 95.12 102 ILE A CA 1
ATOM 824 C C . ILE A 1 102 ? -0.089 1.474 -2.808 1.00 95.12 102 ILE A C 1
ATOM 826 O O . ILE A 1 102 ? 0.441 2.178 -1.948 1.00 95.12 102 ILE A O 1
ATOM 830 N N . ARG A 1 103 ? -1.078 1.917 -3.597 1.00 96.00 103 ARG A N 1
ATOM 831 C CA . ARG A 1 103 ? -1.614 3.281 -3.493 1.00 96.00 103 ARG A CA 1
ATOM 832 C C . ARG A 1 103 ? -2.208 3.529 -2.110 1.00 96.00 103 ARG A C 1
ATOM 834 O O . ARG A 1 103 ? -1.901 4.539 -1.483 1.00 96.00 103 ARG A O 1
ATOM 841 N N . THR A 1 104 ? -3.040 2.607 -1.633 1.00 95.12 104 THR A N 1
ATOM 842 C CA . THR A 1 104 ? -3.707 2.733 -0.337 1.00 95.12 104 THR A CA 1
ATOM 843 C C . THR A 1 104 ? -2.702 2.704 0.812 1.00 95.12 104 THR A C 1
ATOM 845 O O . THR A 1 104 ? -2.770 3.574 1.671 1.00 95.12 104 THR A O 1
ATOM 848 N N . LEU A 1 105 ? -1.698 1.818 0.788 1.00 93.94 105 LEU A N 1
ATOM 849 C CA . LEU A 1 105 ? -0.599 1.835 1.765 1.00 93.94 105 LEU A CA 1
ATOM 850 C C . LEU A 1 105 ? 0.133 3.180 1.785 1.00 93.94 105 LEU A C 1
ATOM 852 O O . LEU A 1 105 ? 0.383 3.722 2.859 1.00 93.94 105 LEU A O 1
ATOM 856 N N . GLY A 1 106 ? 0.452 3.735 0.612 1.00 93.38 106 GLY A N 1
ATOM 857 C CA . GLY A 1 106 ? 1.087 5.050 0.506 1.00 93.38 106 GLY A CA 1
ATOM 858 C C . GLY A 1 106 ? 0.247 6.153 1.146 1.00 93.38 106 GLY A C 1
ATOM 859 O O . GLY A 1 106 ? 0.766 6.944 1.931 1.00 93.38 106 GLY A O 1
ATOM 860 N N . ASN A 1 107 ? -1.058 6.152 0.874 1.00 94.75 107 ASN A N 1
ATOM 861 C CA . ASN A 1 107 ? -1.997 7.109 1.449 1.00 94.75 107 ASN A CA 1
ATOM 862 C C . ASN A 1 107 ? -2.111 6.980 2.974 1.00 94.75 107 ASN A C 1
ATOM 864 O O . ASN A 1 107 ? -2.042 7.995 3.664 1.00 94.75 107 ASN A O 1
ATOM 868 N N . ILE A 1 108 ? -2.233 5.760 3.511 1.00 92.75 108 ILE A N 1
ATOM 869 C CA . ILE A 1 108 ? -2.308 5.532 4.965 1.00 92.75 108 ILE A CA 1
ATOM 870 C C . ILE A 1 108 ? -1.042 6.062 5.639 1.00 92.75 108 ILE A C 1
ATOM 872 O O . ILE A 1 108 ? -1.124 6.860 6.569 1.00 92.75 108 ILE A O 1
ATOM 876 N N . ILE A 1 109 ? 0.137 5.665 5.146 1.00 90.75 109 ILE A N 1
ATOM 877 C CA . ILE A 1 109 ? 1.415 6.090 5.732 1.00 90.75 109 ILE A CA 1
ATOM 878 C C . ILE A 1 109 ? 1.584 7.610 5.609 1.00 90.75 109 ILE A C 1
ATOM 880 O O . ILE A 1 109 ? 2.177 8.225 6.480 1.00 90.75 109 ILE A O 1
ATOM 884 N N . ALA A 1 110 ? 1.071 8.254 4.560 1.00 90.50 110 ALA A N 1
ATOM 885 C CA . ALA A 1 110 ? 1.162 9.707 4.426 1.00 90.50 110 ALA A CA 1
ATOM 886 C C . ALA A 1 110 ? 0.226 10.477 5.377 1.00 90.50 110 ALA A C 1
ATOM 888 O O . ALA A 1 110 ? 0.563 11.595 5.790 1.00 90.50 110 ALA A O 1
ATOM 889 N N . ASN A 1 111 ? -0.937 9.902 5.694 1.00 90.31 111 ASN A N 1
ATOM 890 C CA . ASN A 1 111 ? -2.039 10.603 6.353 1.00 90.31 111 ASN A CA 1
ATOM 891 C C . ASN A 1 111 ? -2.185 10.273 7.846 1.00 90.31 111 ASN A C 1
ATOM 893 O O . ASN A 1 111 ? -2.670 11.119 8.597 1.00 90.31 111 ASN A O 1
ATOM 897 N N . ASP A 1 112 ? -1.736 9.100 8.293 1.00 86.62 112 ASP A N 1
ATOM 898 C CA . ASP A 1 112 ? -1.869 8.650 9.679 1.00 86.62 112 ASP A CA 1
ATOM 899 C C . ASP A 1 112 ? -0.522 8.687 10.412 1.00 86.62 112 ASP A C 1
ATOM 901 O O . ASP A 1 112 ? 0.412 7.961 10.067 1.00 86.62 112 ASP A O 1
ATOM 905 N N . ALA A 1 113 ? -0.397 9.554 11.421 1.00 79.75 113 ALA A N 1
ATOM 906 C CA . ALA A 1 113 ? 0.865 9.782 12.126 1.00 79.75 113 ALA A CA 1
ATOM 907 C C . ALA A 1 113 ? 1.330 8.569 12.952 1.00 79.75 113 ALA A C 1
ATOM 909 O O . ALA A 1 113 ? 2.538 8.324 13.046 1.00 79.75 113 ALA A O 1
ATOM 910 N N . ASP A 1 114 ? 0.395 7.799 13.507 1.00 80.75 114 ASP A N 1
ATOM 911 C CA . ASP A 1 114 ? 0.706 6.620 14.314 1.00 80.75 114 ASP A CA 1
ATOM 912 C C . ASP A 1 114 ? 1.179 5.478 13.409 1.00 80.75 114 ASP A C 1
ATOM 914 O O . ASP A 1 114 ? 2.217 4.859 13.667 1.00 80.75 114 ASP A O 1
ATOM 918 N N . VAL A 1 115 ? 0.489 5.267 12.280 1.00 79.50 115 VAL A N 1
ATOM 919 C CA . VAL A 1 115 ? 0.933 4.329 11.240 1.00 79.50 115 VAL A CA 1
ATOM 920 C C . VAL A 1 115 ? 2.278 4.773 10.679 1.00 79.50 115 VAL A C 1
ATOM 922 O O . VAL A 1 115 ? 3.176 3.946 10.542 1.00 79.50 115 VAL A O 1
ATOM 925 N N . SER A 1 116 ? 2.464 6.068 10.408 1.00 82.00 116 SER A N 1
ATOM 926 C CA . SER A 1 116 ? 3.739 6.609 9.926 1.00 82.00 116 SER A CA 1
ATOM 927 C C . SER A 1 116 ? 4.886 6.191 10.840 1.00 82.00 116 SER A C 1
ATOM 929 O O . SER A 1 116 ? 5.853 5.599 10.377 1.00 82.00 116 SER A O 1
ATOM 931 N N . GLY A 1 117 ? 4.777 6.457 12.145 1.00 75.88 117 GLY A N 1
ATOM 932 C CA . GLY A 1 117 ? 5.849 6.188 13.105 1.00 75.88 117 GLY A CA 1
ATOM 933 C C . GLY A 1 117 ? 6.255 4.713 13.184 1.00 75.88 117 GLY A C 1
ATOM 934 O O . GLY A 1 117 ? 7.433 4.414 13.390 1.00 75.88 117 GLY A O 1
ATOM 935 N N . LEU A 1 118 ? 5.300 3.802 12.983 1.00 76.44 118 LEU A N 1
ATOM 936 C CA . LEU A 1 118 ? 5.514 2.360 13.084 1.00 76.44 118 LEU A CA 1
ATOM 937 C C . LEU A 1 118 ? 5.942 1.726 11.747 1.00 76.44 118 LEU A C 1
ATOM 939 O O . LEU A 1 118 ? 6.886 0.935 11.696 1.00 76.44 118 LEU A O 1
ATOM 943 N N . TRP A 1 119 ? 5.280 2.091 10.651 1.00 74.81 119 TRP A N 1
ATOM 944 C CA . TRP A 1 119 ? 5.378 1.384 9.370 1.00 74.81 119 TRP A CA 1
ATOM 945 C C . TRP A 1 119 ? 6.375 1.992 8.403 1.00 74.81 119 TRP A C 1
ATOM 947 O O . TRP A 1 119 ? 6.910 1.265 7.565 1.00 74.81 119 TRP A O 1
ATOM 957 N N . ILE A 1 120 ? 6.727 3.270 8.576 1.00 72.25 120 ILE A N 1
ATOM 958 C CA . ILE A 1 120 ? 7.792 3.904 7.792 1.00 72.25 120 ILE A CA 1
ATOM 959 C C . ILE A 1 120 ? 9.163 3.276 8.040 1.00 72.25 120 ILE A C 1
ATOM 961 O O . ILE A 1 120 ? 10.093 3.563 7.308 1.00 72.25 120 ILE A O 1
ATOM 965 N N . ARG A 1 121 ? 9.299 2.425 9.065 1.00 70.38 121 ARG A N 1
ATOM 966 C CA . ARG A 1 121 ? 10.508 1.640 9.366 1.00 70.38 121 ARG A CA 1
ATOM 967 C C . ARG A 1 121 ? 10.307 0.141 9.174 1.00 70.38 121 ARG A C 1
ATOM 969 O O . ARG A 1 121 ? 11.240 -0.641 9.347 1.00 70.38 121 ARG A O 1
ATOM 976 N N . HIS A 1 122 ? 9.098 -0.286 8.818 1.00 80.38 122 HIS A N 1
ATOM 977 C CA . HIS A 1 122 ? 8.794 -1.698 8.695 1.00 80.38 122 HIS A CA 1
ATOM 978 C C . HIS A 1 122 ? 9.359 -2.241 7.380 1.00 80.38 122 HIS A C 1
ATOM 980 O O . HIS A 1 122 ? 8.988 -1.801 6.288 1.00 80.38 122 HIS A O 1
ATOM 986 N N . ARG A 1 123 ? 10.261 -3.226 7.468 1.00 80.19 123 ARG A N 1
ATOM 987 C CA . ARG A 1 123 ? 10.972 -3.781 6.305 1.00 80.19 123 ARG A CA 1
ATOM 988 C C . ARG A 1 123 ? 10.025 -4.235 5.195 1.00 80.19 123 ARG A C 1
ATOM 990 O O . ARG A 1 123 ? 10.308 -4.001 4.025 1.00 80.19 123 ARG A O 1
ATOM 997 N N . GLN A 1 124 ? 8.905 -4.875 5.544 1.00 81.44 124 GLN A N 1
ATOM 998 C CA . GLN A 1 124 ? 7.978 -5.390 4.534 1.00 81.44 124 GLN A CA 1
ATOM 999 C C . GLN A 1 124 ? 7.402 -4.268 3.669 1.00 81.44 124 GLN A C 1
ATOM 1001 O O . GLN A 1 124 ? 7.374 -4.422 2.457 1.00 81.44 124 GLN A O 1
ATOM 1006 N N . VAL A 1 125 ? 7.037 -3.125 4.256 1.00 82.75 125 VAL A N 1
ATOM 1007 C CA . VAL A 1 125 ? 6.482 -1.972 3.525 1.00 82.75 125 VAL A CA 1
ATOM 1008 C C . VAL A 1 125 ? 7.458 -1.482 2.465 1.00 82.75 125 VAL A C 1
ATOM 1010 O O . VAL A 1 125 ? 7.108 -1.356 1.295 1.00 82.75 125 VAL A O 1
ATOM 1013 N N . HIS A 1 126 ? 8.713 -1.282 2.847 1.00 79.69 126 HIS A N 1
ATOM 1014 C CA . HIS A 1 126 ? 9.741 -0.832 1.920 1.00 79.69 126 HIS A CA 1
ATOM 1015 C C . HIS A 1 126 ? 10.026 -1.846 0.820 1.00 79.69 126 HIS A C 1
ATOM 1017 O O . HIS A 1 126 ? 10.144 -1.463 -0.339 1.00 79.69 126 HIS A O 1
ATOM 1023 N N . VAL A 1 127 ? 10.109 -3.138 1.160 1.00 81.88 127 VAL A N 1
ATOM 1024 C CA . VAL A 1 127 ? 10.270 -4.201 0.160 1.00 81.88 127 VAL A CA 1
ATOM 1025 C C . VAL A 1 127 ? 9.084 -4.193 -0.809 1.00 81.88 127 VAL A C 1
ATOM 1027 O O . VAL A 1 127 ? 9.292 -4.333 -2.012 1.00 81.88 127 VAL A O 1
ATOM 1030 N N . ARG A 1 128 ? 7.850 -3.958 -0.332 1.00 86.69 128 ARG A N 1
ATOM 1031 C CA . ARG A 1 128 ? 6.671 -3.839 -1.206 1.00 86.69 128 ARG A CA 1
ATOM 1032 C C . ARG A 1 128 ? 6.776 -2.658 -2.155 1.00 86.69 128 ARG A C 1
ATOM 1034 O O . ARG A 1 128 ? 6.551 -2.846 -3.351 1.00 86.69 128 ARG A O 1
ATOM 1041 N N . PHE A 1 129 ? 7.159 -1.479 -1.671 1.00 86.00 129 PHE A N 1
ATOM 1042 C CA . PHE A 1 129 ? 7.384 -0.330 -2.548 1.00 86.00 129 PHE A CA 1
ATOM 1043 C C . PHE A 1 129 ? 8.521 -0.593 -3.542 1.00 86.00 129 PHE A C 1
ATOM 1045 O O . PHE A 1 129 ? 8.333 -0.387 -4.737 1.00 86.00 129 PHE A O 1
ATOM 1052 N N . ALA A 1 130 ? 9.652 -1.137 -3.087 1.00 81.56 130 ALA A N 1
ATOM 1053 C CA . ALA A 1 130 ? 10.810 -1.460 -3.918 1.00 81.56 130 ALA A CA 1
ATOM 1054 C C . ALA A 1 130 ? 10.467 -2.396 -5.085 1.00 81.56 130 ALA A C 1
ATOM 1056 O O . ALA A 1 130 ? 10.702 -2.064 -6.248 1.00 81.56 130 ALA A O 1
ATOM 1057 N N . VAL A 1 131 ? 9.852 -3.540 -4.777 1.00 82.88 131 VAL A N 1
ATOM 1058 C CA . VAL A 1 131 ? 9.441 -4.523 -5.787 1.00 82.88 131 VAL A CA 1
ATOM 1059 C C . VAL A 1 131 ? 8.408 -3.916 -6.739 1.00 82.88 131 VAL A C 1
ATOM 1061 O O . VAL A 1 131 ? 8.459 -4.162 -7.944 1.00 82.88 131 VAL A O 1
ATOM 1064 N N . SER A 1 132 ? 7.503 -3.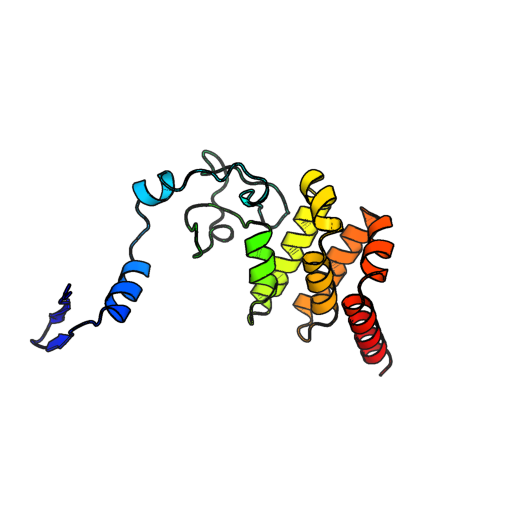077 -6.227 1.00 88.88 132 SER A N 1
ATOM 1065 C CA . SER A 1 132 ? 6.452 -2.451 -7.037 1.00 88.88 132 SER A CA 1
ATOM 1066 C C . SER A 1 132 ? 6.989 -1.391 -8.003 1.00 88.88 132 SER A C 1
ATOM 1068 O O . SER A 1 132 ? 6.491 -1.290 -9.123 1.00 88.88 132 SER A O 1
ATOM 1070 N N . VAL A 1 133 ? 8.048 -0.662 -7.634 1.00 87.50 133 VAL A N 1
ATOM 1071 C CA . VAL A 1 133 ? 8.745 0.284 -8.528 1.00 87.50 133 VAL A CA 1
ATOM 1072 C C . VAL A 1 133 ? 9.395 -0.430 -9.718 1.00 87.50 133 VAL A C 1
ATOM 1074 O O . VAL A 1 133 ? 9.459 0.124 -10.809 1.00 87.50 133 VAL A O 1
ATOM 1077 N N . SER A 1 134 ? 9.819 -1.683 -9.557 1.00 84.50 134 SER A N 1
ATOM 1078 C CA . SER A 1 134 ? 10.387 -2.485 -10.657 1.00 84.50 134 SER A CA 1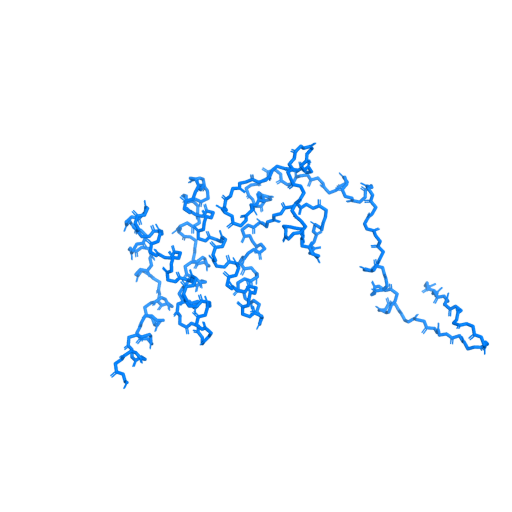
ATOM 1079 C C . SER A 1 134 ? 9.369 -3.400 -11.336 1.00 84.50 134 SER A C 1
ATOM 1081 O O . SER A 1 134 ? 9.735 -4.275 -12.122 1.00 84.50 134 SER A O 1
ATOM 1083 N N . HIS A 1 135 ? 8.081 -3.253 -11.024 1.00 88.75 135 HIS A N 1
ATOM 1084 C CA . HIS A 1 135 ? 7.072 -4.190 -11.491 1.00 88.75 135 HIS A CA 1
ATOM 1085 C C . HIS A 1 135 ? 6.869 -4.083 -13.009 1.00 88.75 135 HIS A C 1
ATOM 1087 O O . HIS A 1 135 ? 6.861 -2.988 -13.569 1.00 88.75 135 HIS A O 1
ATOM 1093 N N . ALA A 1 136 ? 6.654 -5.216 -13.687 1.00 87.38 136 ALA A N 1
ATOM 1094 C CA . ALA A 1 136 ? 6.495 -5.258 -15.145 1.00 87.38 136 ALA A CA 1
ATOM 1095 C C . ALA A 1 136 ? 5.274 -4.453 -15.635 1.00 87.38 136 ALA A C 1
ATOM 1097 O O . ALA A 1 136 ? 5.323 -3.798 -16.676 1.00 87.38 136 ALA A O 1
ATOM 1098 N N . ASN A 1 137 ? 4.180 -4.472 -14.868 1.00 91.19 137 ASN A N 1
ATOM 1099 C CA . ASN A 1 137 ? 2.984 -3.680 -15.156 1.00 91.19 137 ASN A CA 1
ATOM 1100 C C . ASN A 1 137 ? 3.202 -2.190 -14.833 1.00 91.19 137 ASN A C 1
ATOM 1102 O O . ASN A 1 137 ? 3.466 -1.837 -13.683 1.00 91.19 137 ASN A O 1
ATOM 1106 N N . ILE A 1 138 ? 3.011 -1.329 -15.838 1.00 89.81 138 ILE A N 1
ATOM 1107 C CA . ILE A 1 138 ? 3.215 0.122 -15.737 1.00 89.81 138 ILE A CA 1
ATOM 1108 C C . ILE A 1 138 ? 2.318 0.803 -14.696 1.00 89.81 138 ILE A C 1
ATOM 1110 O O . ILE A 1 138 ? 2.770 1.727 -14.031 1.00 89.81 138 ILE A O 1
ATOM 1114 N N . ASN A 1 139 ? 1.083 0.335 -14.497 1.00 92.88 139 ASN A N 1
ATOM 1115 C CA . ASN A 1 139 ? 0.160 0.959 -13.546 1.00 92.88 139 ASN A CA 1
ATOM 1116 C C . ASN A 1 139 ? 0.595 0.710 -12.099 1.00 92.88 139 ASN A C 1
ATOM 1118 O O . ASN A 1 139 ? 0.519 1.612 -11.270 1.00 92.88 139 ASN A O 1
ATOM 1122 N N . VAL A 1 140 ? 1.100 -0.495 -11.808 1.00 93.12 140 VAL A N 1
ATOM 1123 C CA . VAL A 1 140 ? 1.672 -0.830 -10.492 1.00 93.12 140 VAL A CA 1
ATOM 1124 C C . VAL A 1 140 ? 2.898 0.036 -10.222 1.00 93.12 140 VAL A C 1
ATOM 1126 O O . VAL A 1 140 ? 3.020 0.619 -9.148 1.00 93.12 140 VAL A O 1
ATOM 1129 N N . ARG A 1 141 ? 3.765 0.178 -11.228 1.00 92.44 141 ARG A N 1
ATOM 1130 C CA . ARG A 1 141 ? 4.970 1.000 -11.139 1.00 92.44 141 ARG A CA 1
ATOM 1131 C C . ARG A 1 141 ? 4.653 2.480 -10.927 1.00 92.44 141 ARG A C 1
ATOM 1133 O O . ARG A 1 141 ? 5.220 3.091 -10.029 1.00 92.44 141 ARG A O 1
ATOM 1140 N N . HIS A 1 142 ? 3.712 3.044 -11.685 1.00 92.25 142 HIS A N 1
ATOM 1141 C CA . HIS A 1 142 ? 3.263 4.424 -11.489 1.00 92.25 142 HIS A CA 1
ATOM 1142 C C . HIS A 1 142 ? 2.651 4.648 -10.104 1.00 92.25 142 HIS A C 1
ATOM 1144 O O . HIS A 1 142 ? 2.968 5.649 -9.471 1.00 92.25 142 HIS A O 1
ATOM 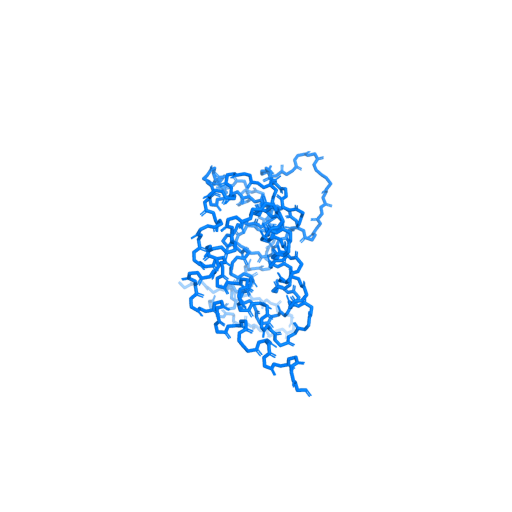1150 N N . ALA A 1 143 ? 1.821 3.723 -9.609 1.00 94.00 143 ALA A N 1
ATOM 1151 C CA . ALA A 1 143 ? 1.272 3.826 -8.258 1.00 94.00 143 ALA A CA 1
ATOM 1152 C C . ALA A 1 143 ? 2.382 3.810 -7.197 1.00 94.00 143 ALA A C 1
ATOM 1154 O O . ALA A 1 143 ? 2.370 4.637 -6.291 1.00 94.00 143 ALA A O 1
ATOM 1155 N N . ALA A 1 144 ? 3.371 2.925 -7.342 1.00 92.56 144 ALA A N 1
ATOM 1156 C CA . ALA A 1 144 ? 4.502 2.850 -6.425 1.00 92.56 144 ALA A CA 1
ATOM 1157 C C . ALA A 1 144 ? 5.345 4.131 -6.425 1.00 92.56 144 ALA A C 1
ATOM 1159 O O . ALA A 1 144 ? 5.660 4.644 -5.355 1.00 92.56 144 ALA A O 1
ATOM 1160 N N . ILE A 1 145 ? 5.673 4.667 -7.605 1.00 90.94 145 ILE A N 1
ATOM 1161 C CA . ILE A 1 145 ? 6.441 5.913 -7.736 1.00 90.94 145 ILE A CA 1
ATOM 1162 C C . ILE A 1 145 ? 5.669 7.083 -7.123 1.00 90.94 145 ILE A C 1
ATOM 1164 O O . ILE A 1 145 ? 6.221 7.779 -6.279 1.00 90.94 145 ILE A O 1
ATOM 1168 N N . ALA A 1 146 ? 4.389 7.255 -7.464 1.00 92.88 146 ALA A N 1
ATOM 1169 C CA . ALA A 1 146 ? 3.572 8.346 -6.933 1.00 92.88 146 ALA A CA 1
ATOM 1170 C C . ALA A 1 146 ? 3.463 8.295 -5.398 1.00 92.88 146 ALA A C 1
ATOM 1172 O O . ALA A 1 146 ? 3.620 9.313 -4.722 1.00 92.88 146 ALA A O 1
ATOM 1173 N N . SER A 1 147 ? 3.251 7.103 -4.832 1.00 92.62 147 SER A N 1
ATOM 1174 C CA . SER A 1 147 ? 3.235 6.918 -3.380 1.00 92.62 147 SER A CA 1
ATOM 1175 C C . SER A 1 147 ? 4.601 7.196 -2.747 1.00 92.62 147 SER A C 1
ATOM 1177 O O . SER A 1 147 ? 4.665 7.845 -1.707 1.00 92.62 147 SER A O 1
ATOM 1179 N N . LEU A 1 148 ? 5.706 6.765 -3.362 1.00 88.75 148 LEU A N 1
ATOM 1180 C CA . LEU A 1 148 ? 7.047 7.074 -2.859 1.00 88.75 148 LEU A CA 1
ATOM 1181 C C . LEU A 1 148 ? 7.357 8.570 -2.912 1.00 88.75 148 LEU A C 1
ATOM 1183 O O . LEU A 1 148 ? 7.898 9.098 -1.946 1.00 88.75 148 LEU A O 1
ATOM 1187 N N . GLU A 1 149 ? 7.005 9.262 -3.993 1.00 89.69 149 GLU A N 1
ATOM 1188 C CA . GLU A 1 149 ? 7.179 10.713 -4.110 1.00 89.69 149 GLU A CA 1
ATOM 1189 C C . GLU A 1 149 ? 6.438 11.443 -2.988 1.00 89.69 149 GLU A C 1
ATOM 1191 O O . GLU A 1 149 ? 7.031 12.263 -2.283 1.00 89.69 149 GLU A O 1
ATOM 1196 N N . GLN A 1 150 ? 5.171 11.089 -2.754 1.00 90.69 150 GLN A N 1
ATOM 1197 C CA . GLN A 1 150 ? 4.377 11.625 -1.649 1.00 90.69 150 GLN A CA 1
ATOM 1198 C C . GLN A 1 150 ? 5.054 11.387 -0.292 1.00 90.69 150 GLN A C 1
ATOM 1200 O O . GLN A 1 150 ? 5.173 12.316 0.513 1.00 90.69 150 GLN A O 1
ATOM 1205 N N . LEU A 1 151 ? 5.529 10.165 -0.041 1.00 88.38 151 LEU A N 1
ATOM 1206 C CA . LEU A 1 151 ? 6.181 9.805 1.217 1.00 88.38 151 LEU A CA 1
ATOM 1207 C C . LEU A 1 151 ? 7.525 10.511 1.403 1.00 88.38 151 LEU A C 1
ATOM 1209 O O . LEU A 1 151 ? 7.808 10.981 2.499 1.00 88.38 151 LEU A O 1
ATOM 1213 N N . LEU A 1 152 ? 8.332 10.653 0.353 1.00 86.50 152 LEU A N 1
ATOM 1214 C CA . LEU A 1 152 ? 9.618 11.353 0.405 1.00 86.50 152 LEU A CA 1
ATOM 1215 C C . LEU A 1 152 ? 9.446 12.855 0.649 1.00 86.50 152 LEU A C 1
ATOM 1217 O O . LEU A 1 152 ? 10.220 13.449 1.400 1.00 86.50 152 LEU A O 1
ATOM 1221 N N . VAL A 1 153 ? 8.414 13.465 0.057 1.00 89.25 153 VAL A N 1
ATOM 1222 C CA . VAL A 1 153 ? 8.049 14.867 0.312 1.00 89.25 153 VAL A CA 1
ATOM 1223 C C . VAL A 1 153 ? 7.601 15.045 1.763 1.00 89.25 153 VAL A C 1
ATOM 1225 O O . VAL A 1 153 ? 8.012 15.993 2.433 1.00 89.25 153 VAL A O 1
ATOM 1228 N N . ARG A 1 154 ? 6.764 14.130 2.264 1.00 87.31 154 ARG A N 1
ATOM 1229 C CA . ARG A 1 154 ? 6.190 14.209 3.613 1.00 87.31 154 ARG A CA 1
ATOM 1230 C C . ARG A 1 154 ? 7.191 13.856 4.714 1.00 87.31 154 ARG A C 1
ATOM 1232 O O . ARG A 1 154 ? 7.139 14.451 5.796 1.00 87.31 154 ARG A O 1
ATOM 1239 N N . PHE A 1 155 ? 8.083 12.912 4.432 1.00 86.19 155 PHE A N 1
ATOM 1240 C CA . PHE A 1 155 ? 9.059 12.331 5.346 1.00 86.19 155 PHE A CA 1
ATOM 1241 C C . PHE A 1 155 ? 10.439 12.251 4.674 1.00 86.19 155 PHE A C 1
ATOM 1243 O O . PHE A 1 155 ? 10.862 11.187 4.228 1.00 86.19 155 PHE A O 1
ATOM 1250 N N . PRO A 1 156 ? 11.222 13.343 4.656 1.00 78.94 156 PRO A N 1
ATOM 1251 C CA . PRO A 1 156 ? 12.530 13.350 3.993 1.00 78.94 156 PRO A CA 1
ATOM 1252 C C . PRO A 1 156 ? 13.514 12.287 4.518 1.00 78.94 156 PRO A C 1
ATOM 1254 O O . PRO A 1 156 ? 14.384 11.817 3.783 1.00 78.94 156 PRO A O 1
ATOM 1257 N N . GLY A 1 157 ? 13.365 11.880 5.787 1.00 75.94 157 GLY A N 1
ATOM 1258 C CA . GLY A 1 157 ? 14.142 10.801 6.409 1.00 75.94 157 GLY A CA 1
ATOM 1259 C C . GLY A 1 157 ? 13.909 9.421 5.788 1.00 75.94 157 GLY A C 1
ATOM 1260 O O . GLY A 1 157 ? 14.826 8.607 5.803 1.00 75.94 157 GLY A O 1
ATOM 1261 N N . PHE A 1 158 ? 12.753 9.207 5.153 1.00 76.06 158 PHE A N 1
ATOM 1262 C CA . PHE A 1 158 ? 12.379 7.952 4.500 1.00 76.06 158 PHE A CA 1
ATOM 1263 C C . PHE A 1 158 ? 13.366 7.544 3.405 1.00 76.06 158 PHE A C 1
ATOM 1265 O O . PHE A 1 158 ? 13.639 6.367 3.215 1.00 76.06 158 PHE A O 1
ATOM 1272 N N . SER A 1 159 ? 13.978 8.519 2.724 1.00 73.75 159 SER A N 1
ATOM 1273 C CA . SER A 1 159 ? 15.028 8.257 1.730 1.00 73.75 159 SER A CA 1
ATOM 1274 C C . SER A 1 159 ? 16.209 7.458 2.293 1.00 73.75 159 SER A C 1
ATOM 1276 O O . SER A 1 159 ? 16.773 6.624 1.588 1.00 73.75 159 SER A O 1
ATOM 1278 N N . LYS A 1 160 ? 16.575 7.695 3.559 1.00 75.06 160 LYS A N 1
ATOM 1279 C CA . LYS A 1 160 ? 17.656 6.972 4.239 1.00 75.06 160 LYS A CA 1
ATOM 1280 C C . LYS A 1 160 ? 17.210 5.565 4.610 1.00 75.06 160 LYS A C 1
ATOM 1282 O O . LYS A 1 160 ? 17.930 4.620 4.319 1.00 75.06 160 LYS A O 1
ATOM 1287 N N . ASP A 1 161 ? 15.997 5.444 5.147 1.00 73.12 161 ASP A N 1
ATOM 1288 C CA . ASP A 1 161 ? 15.404 4.155 5.509 1.00 73.12 161 ASP A CA 1
ATOM 1289 C C . ASP A 1 161 ? 15.281 3.232 4.275 1.00 73.12 161 ASP A C 1
ATOM 1291 O O . ASP A 1 161 ? 15.583 2.044 4.355 1.00 73.12 161 ASP A O 1
ATOM 1295 N N . LEU A 1 162 ? 14.940 3.779 3.097 1.00 70.50 162 LEU A N 1
ATOM 1296 C CA . LEU A 1 162 ? 14.959 3.037 1.829 1.00 70.50 162 LEU A CA 1
ATOM 1297 C C . LEU A 1 162 ? 16.367 2.640 1.375 1.00 70.50 162 LEU A C 1
ATOM 1299 O O . LEU A 1 162 ? 16.550 1.543 0.849 1.00 70.50 162 LEU A O 1
ATOM 1303 N N . ALA A 1 163 ? 17.352 3.525 1.534 1.00 72.94 163 ALA A N 1
ATOM 1304 C CA . ALA A 1 163 ? 18.726 3.266 1.107 1.00 72.94 163 ALA A CA 1
ATOM 1305 C C . ALA A 1 163 ? 19.384 2.121 1.896 1.00 72.94 163 ALA A C 1
ATOM 1307 O O . ALA A 1 163 ? 20.256 1.438 1.361 1.00 72.94 163 ALA A O 1
ATOM 1308 N N . ASP A 1 164 ? 18.928 1.872 3.124 1.00 73.94 164 ASP A N 1
ATOM 1309 C CA . ASP A 1 164 ? 19.402 0.774 3.970 1.00 73.94 164 ASP A CA 1
ATOM 1310 C C . ASP A 1 164 ? 18.811 -0.598 3.579 1.00 73.94 164 ASP A C 1
ATOM 1312 O O . ASP A 1 164 ? 19.128 -1.616 4.200 1.00 73.94 164 ASP A O 1
ATOM 1316 N N . ILE A 1 165 ? 17.968 -0.659 2.540 1.00 71.94 165 ILE A N 1
ATOM 1317 C CA . ILE A 1 165 ? 17.261 -1.876 2.126 1.00 71.94 165 ILE A CA 1
ATOM 1318 C C . ILE A 1 165 ? 17.854 -2.408 0.816 1.00 71.94 165 ILE A C 1
ATOM 1320 O O . ILE A 1 165 ? 17.625 -1.829 -0.250 1.00 71.94 165 ILE A O 1
ATOM 1324 N N . PRO A 1 166 ? 18.583 -3.543 0.852 1.00 74.44 166 PRO A N 1
ATOM 1325 C CA . PRO A 1 166 ? 19.254 -4.092 -0.325 1.00 74.44 166 PRO A CA 1
ATOM 1326 C C . PRO A 1 166 ? 18.315 -4.341 -1.511 1.00 74.44 166 PRO A C 1
ATOM 1328 O O . PRO A 1 166 ? 18.675 -4.062 -2.653 1.00 74.44 166 PRO A O 1
ATOM 1331 N N . GLU A 1 167 ? 17.091 -4.816 -1.257 1.00 74.44 167 GLU A N 1
ATOM 1332 C CA . GLU A 1 167 ? 16.081 -5.044 -2.294 1.00 74.44 167 GLU A CA 1
ATOM 1333 C C . GLU A 1 167 ? 15.695 -3.763 -3.037 1.00 74.44 167 GLU A C 1
ATOM 1335 O O . GLU A 1 167 ? 15.420 -3.813 -4.238 1.00 74.44 167 GLU A O 1
ATOM 1340 N N . PHE A 1 168 ? 15.686 -2.621 -2.345 1.00 70.88 168 PHE A N 1
ATOM 1341 C CA . PHE A 1 168 ? 15.398 -1.332 -2.960 1.00 70.88 168 PHE A CA 1
ATOM 1342 C C . PHE A 1 168 ? 16.532 -0.884 -3.875 1.00 70.88 168 PHE A C 1
ATOM 1344 O O . PHE A 1 168 ? 16.269 -0.487 -5.008 1.00 70.88 168 PHE A O 1
ATOM 1351 N N . LEU A 1 169 ? 17.784 -1.029 -3.440 1.00 74.25 169 LEU A N 1
ATOM 1352 C CA . LEU A 1 169 ? 18.947 -0.693 -4.265 1.00 74.25 169 LEU A CA 1
ATOM 1353 C C . LEU A 1 169 ? 19.011 -1.547 -5.539 1.00 74.25 169 LEU A C 1
ATOM 1355 O O . LEU A 1 169 ? 19.223 -1.011 -6.624 1.00 74.25 169 LEU A O 1
ATOM 1359 N N . ILE A 1 170 ? 18.751 -2.855 -5.425 1.00 77.31 170 ILE A N 1
ATOM 1360 C CA . ILE A 1 170 ? 18.689 -3.772 -6.576 1.00 77.31 170 ILE A CA 1
ATOM 1361 C C . ILE A 1 170 ? 17.548 -3.379 -7.524 1.00 77.31 170 ILE A C 1
ATOM 1363 O O . ILE A 1 170 ? 17.716 -3.371 -8.744 1.00 77.31 170 ILE A O 1
ATOM 1367 N N . SER A 1 171 ? 16.383 -3.046 -6.967 1.00 71.69 171 SER A N 1
ATOM 1368 C CA . SER A 1 171 ? 15.216 -2.604 -7.736 1.00 71.69 171 SER A CA 1
ATOM 1369 C C . SER A 1 171 ? 15.515 -1.316 -8.510 1.00 71.69 171 SER A C 1
ATOM 1371 O O . SER A 1 171 ? 15.308 -1.260 -9.720 1.00 71.69 171 SER A O 1
ATOM 1373 N N . LEU A 1 172 ? 16.094 -0.309 -7.849 1.00 71.19 172 LEU A N 1
ATOM 1374 C CA . LEU A 1 172 ? 16.524 0.932 -8.494 1.00 71.19 172 LEU A CA 1
ATOM 1375 C C . LEU A 1 172 ? 17.543 0.686 -9.606 1.00 71.19 172 LEU A C 1
ATOM 1377 O O . LEU A 1 172 ? 17.402 1.240 -10.693 1.00 71.19 172 LEU A O 1
ATOM 1381 N N . GLU A 1 173 ? 18.550 -0.154 -9.365 1.00 76.12 173 GLU A N 1
ATOM 1382 C CA . GLU A 1 173 ? 19.561 -0.473 -10.375 1.00 76.12 173 GLU A CA 1
ATOM 1383 C C . GLU A 1 173 ? 18.926 -1.093 -11.630 1.00 76.12 173 GLU A C 1
ATOM 1385 O O . GLU A 1 173 ? 19.300 -0.751 -12.754 1.00 76.12 173 GLU A O 1
ATOM 1390 N N . ASN A 1 174 ? 17.934 -1.970 -11.456 1.00 75.31 174 ASN A N 1
ATOM 1391 C CA . ASN A 1 174 ? 17.202 -2.573 -12.567 1.00 75.31 174 ASN A CA 1
ATOM 1392 C C . ASN A 1 174 ? 16.362 -1.551 -13.341 1.00 75.31 174 ASN A C 1
ATOM 1394 O O . ASN A 1 174 ? 16.354 -1.598 -14.570 1.00 75.31 174 ASN A O 1
ATOM 1398 N N . VAL A 1 175 ? 15.694 -0.622 -12.652 1.00 71.88 175 VAL A N 1
ATOM 1399 C CA . VAL A 1 175 ? 14.918 0.451 -13.299 1.00 71.88 175 VAL A CA 1
ATOM 1400 C C . VAL A 1 175 ? 15.829 1.374 -14.102 1.00 71.88 175 VAL A C 1
ATOM 1402 O O . VAL A 1 175 ? 15.581 1.592 -15.284 1.00 71.88 175 VAL A O 1
ATOM 1405 N N . VAL A 1 176 ? 16.937 1.833 -13.512 1.00 72.94 176 VAL A N 1
ATOM 1406 C CA . VAL A 1 176 ? 17.912 2.693 -14.204 1.00 72.94 176 VAL A CA 1
ATOM 1407 C C . VAL A 1 176 ? 18.469 1.995 -15.448 1.00 72.94 176 VAL A C 1
ATOM 1409 O O . VAL A 1 176 ? 18.572 2.606 -16.508 1.00 72.94 176 VAL A O 1
ATOM 1412 N N . LYS A 1 177 ? 18.770 0.693 -15.366 1.00 73.69 177 LYS A N 1
ATOM 1413 C CA . LYS A 1 177 ? 19.212 -0.092 -16.531 1.00 73.69 177 LYS A CA 1
ATOM 1414 C C . LYS A 1 177 ? 18.147 -0.203 -17.623 1.00 73.69 177 LYS A C 1
ATOM 1416 O O . LYS A 1 177 ? 18.515 -0.260 -18.791 1.00 73.69 177 LYS A O 1
ATOM 1421 N N . GLN A 1 178 ? 16.863 -0.259 -17.268 1.00 69.88 178 GLN A N 1
ATOM 1422 C CA . GLN A 1 178 ? 15.763 -0.315 -18.237 1.00 69.88 178 GLN A CA 1
ATOM 1423 C C . GLN A 1 178 ? 15.519 1.027 -18.940 1.00 69.88 178 GLN A C 1
ATOM 1425 O O . GLN A 1 178 ? 15.090 1.017 -20.087 1.00 69.88 178 GLN A O 1
ATOM 1430 N N . GLU A 1 179 ? 15.797 2.159 -18.289 1.00 66.81 179 GLU A N 1
ATOM 1431 C CA . GLU A 1 179 ? 15.633 3.501 -18.877 1.00 66.81 179 GLU A CA 1
ATOM 1432 C C . GLU A 1 179 ? 16.816 3.942 -19.759 1.00 66.81 179 GLU A C 1
ATOM 1434 O O . GLU A 1 179 ? 16.683 4.865 -20.561 1.00 66.81 179 GLU A O 1
ATOM 1439 N N . MET A 1 180 ? 17.978 3.296 -19.623 1.00 59.59 180 MET A N 1
ATOM 1440 C CA . MET A 1 180 ? 19.200 3.603 -20.383 1.00 59.59 180 MET A CA 1
ATOM 1441 C C . MET A 1 180 ? 19.351 2.815 -21.702 1.00 59.59 180 MET A C 1
ATOM 1443 O O . MET A 1 180 ? 20.396 2.926 -22.352 1.00 59.59 180 MET A O 1
ATOM 1447 N N . VAL A 1 181 ? 18.349 2.020 -22.091 1.00 47.97 181 VAL A N 1
ATOM 1448 C CA . VAL A 1 181 ? 18.298 1.212 -23.329 1.00 47.97 181 VAL A CA 1
ATOM 1449 C C . VAL A 1 181 ? 17.201 1.739 -24.242 1.00 47.97 181 VAL A C 1
ATOM 1451 O O . VAL A 1 181 ? 17.477 1.866 -25.456 1.00 47.97 181 VAL A O 1
#

InterPro domains:
  IPR013929 RPAP1, C-terminal [PF08620] (48-110)
  IPR039913 RNA polymerase II-associated protein RPAP1/Rba50 [PTHR21483] (14-112)

Organism: Perkinsus marinus (strain ATCC 50983 / TXsc) (NCBI:txid423536)

Radius of gyration: 21.07 Å; chains: 1; bounding box: 55×53×42 Å

Foldseek 3Di:
DDWDWDPPDPPDIDTDDPVRVVVVVLVDPQDPCNLVVPDQPPDLQSFFADLLQHTDDFDCPPDDDDQVQQDSDPRRNGGGDGLVRLLVQCVDPDLVSVLSSLLSNLSNLLPPPVCVVVVLLPLSNLLSLQCQCLDPDPSSNVSSVVSVVSCCVRPVCSVVSNVPHPSNVVSVVNVVVVVVD